Protein AF-A0A1V1V9H7-F1 (afdb_monomer_lite)

Structure (mmCIF, N/CA/C/O backbone):
data_AF-A0A1V1V9H7-F1
#
_entry.id   AF-A0A1V1V9H7-F1
#
loop_
_atom_site.group_PDB
_atom_site.id
_atom_site.type_symbol
_atom_site.label_atom_id
_atom_site.label_alt_id
_atom_site.label_comp_id
_atom_site.label_asym_id
_atom_site.label_entity_id
_atom_site.label_seq_id
_atom_site.pdbx_PDB_ins_code
_atom_site.Cartn_x
_atom_site.Cartn_y
_atom_site.Cartn_z
_atom_site.occupancy
_atom_site.B_iso_or_equiv
_atom_site.auth_seq_id
_atom_site.auth_comp_id
_atom_site.auth_asym_id
_atom_site.auth_atom_id
_atom_site.pdbx_PDB_model_num
ATOM 1 N N . MET A 1 1 ? -7.384 -9.153 11.309 1.00 73.06 1 MET A N 1
ATOM 2 C CA . MET A 1 1 ? -8.827 -9.479 11.350 1.00 73.06 1 MET A CA 1
ATOM 3 C C . MET A 1 1 ? -9.110 -10.653 12.285 1.00 73.06 1 MET A C 1
ATOM 5 O O . MET A 1 1 ? -9.661 -10.414 13.343 1.00 73.06 1 MET A O 1
ATOM 9 N N . ARG A 1 2 ? -8.658 -11.889 12.007 1.00 76.44 2 ARG A N 1
ATOM 10 C CA . ARG A 1 2 ? -8.975 -13.053 12.873 1.00 76.44 2 ARG A CA 1
ATOM 11 C C . ARG A 1 2 ? -8.472 -12.951 14.324 1.00 76.44 2 ARG A C 1
ATOM 13 O O . ARG A 1 2 ? -9.109 -13.482 15.221 1.00 76.44 2 ARG A O 1
ATOM 20 N N . ASN A 1 3 ? -7.358 -12.254 14.556 1.00 82.19 3 ASN A N 1
ATOM 21 C CA . ASN A 1 3 ? -6.857 -12.027 15.916 1.00 82.19 3 ASN A CA 1
ATOM 22 C C . ASN A 1 3 ? -7.786 -11.124 16.736 1.00 82.19 3 ASN A C 1
ATOM 24 O O . ASN A 1 3 ? -7.995 -11.421 17.899 1.00 82.19 3 ASN A O 1
ATOM 28 N N . LEU A 1 4 ? -8.382 -10.101 16.114 1.00 84.88 4 LEU A N 1
ATOM 29 C CA . LEU A 1 4 ? -9.311 -9.178 16.768 1.00 84.88 4 LEU A CA 1
ATOM 30 C C . LEU A 1 4 ? -10.596 -9.891 17.218 1.00 84.88 4 LEU A C 1
ATOM 32 O O . LEU A 1 4 ? -11.091 -9.649 18.309 1.00 84.88 4 LEU A O 1
ATOM 36 N N . LEU A 1 5 ? -11.114 -10.808 16.392 1.00 84.94 5 LEU A N 1
ATOM 37 C CA . LEU A 1 5 ? -12.342 -11.558 16.690 1.00 84.94 5 LEU A CA 1
ATOM 38 C C . LEU A 1 5 ? -12.196 -12.518 17.883 1.00 84.94 5 LEU A C 1
ATOM 40 O O . LEU A 1 5 ? -13.169 -12.814 18.569 1.00 84.94 5 LEU A O 1
ATOM 44 N N . ASN A 1 6 ? -10.973 -12.979 18.150 1.00 85.56 6 ASN A N 1
ATOM 45 C CA . ASN A 1 6 ? -10.661 -13.847 19.284 1.00 85.56 6 ASN A CA 1
ATOM 46 C C . ASN A 1 6 ? -9.998 -13.094 20.445 1.00 85.56 6 ASN A C 1
ATOM 48 O O . ASN A 1 6 ? -9.569 -13.729 21.411 1.00 85.56 6 ASN A O 1
ATOM 52 N N . GLU A 1 7 ? -9.871 -11.771 20.351 1.00 86.62 7 GLU A N 1
ATOM 53 C CA . GLU A 1 7 ? -9.196 -10.974 21.365 1.00 86.62 7 GLU A CA 1
ATOM 54 C C . GLU A 1 7 ? -10.120 -10.774 22.574 1.00 86.62 7 GLU A C 1
ATOM 56 O O . GLU A 1 7 ? -11.224 -10.246 22.419 1.00 86.62 7 GLU A O 1
ATOM 61 N N . PRO A 1 8 ? -9.708 -11.190 23.784 1.00 88.44 8 PRO A N 1
ATOM 62 C CA . PRO A 1 8 ? -10.463 -10.873 24.982 1.00 88.44 8 PRO A CA 1
ATOM 63 C C . PRO A 1 8 ? -10.346 -9.378 25.300 1.00 88.44 8 PRO A C 1
ATOM 65 O O . PRO A 1 8 ? -9.258 -8.798 25.261 1.00 88.44 8 PRO A O 1
ATOM 68 N N . ILE A 1 9 ? -11.471 -8.767 25.650 1.00 89.38 9 ILE A N 1
ATOM 69 C CA . ILE A 1 9 ? -11.588 -7.371 26.065 1.00 89.38 9 ILE A CA 1
ATOM 70 C C . ILE A 1 9 ? -11.907 -7.341 27.551 1.00 89.38 9 ILE A C 1
ATOM 72 O O . ILE A 1 9 ? -12.770 -8.078 28.027 1.00 89.38 9 ILE A O 1
ATOM 76 N N . ASP A 1 10 ? -11.191 -6.494 28.281 1.00 90.31 10 ASP A N 1
ATOM 77 C CA . ASP A 1 10 ? -11.463 -6.259 29.690 1.00 90.31 10 ASP A CA 1
ATOM 78 C C . ASP A 1 10 ? -12.680 -5.342 29.840 1.00 90.31 10 ASP A C 1
ATOM 80 O O . ASP A 1 10 ? -12.645 -4.172 29.451 1.00 90.31 10 ASP A O 1
ATOM 84 N N . VAL A 1 11 ? -13.744 -5.888 30.421 1.00 87.50 11 VAL A N 1
ATOM 85 C CA . VAL A 1 11 ? -14.942 -5.163 30.824 1.00 87.50 11 VAL A CA 1
ATOM 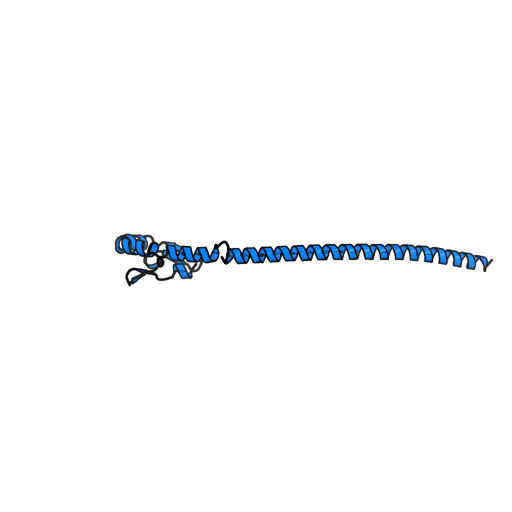86 C C . VAL A 1 11 ? -15.035 -5.230 32.348 1.00 87.50 11 VAL A C 1
ATOM 88 O O . VAL A 1 11 ? -15.423 -6.251 32.921 1.00 87.50 11 VAL A O 1
ATOM 91 N N . ASN A 1 12 ? -14.672 -4.135 33.022 1.00 84.31 12 ASN A N 1
ATOM 92 C CA . ASN A 1 12 ? -14.685 -3.991 34.487 1.00 84.31 12 ASN A CA 1
ATOM 93 C C . ASN A 1 12 ? -13.924 -5.092 35.261 1.00 84.31 12 ASN A C 1
ATOM 95 O O . ASN A 1 12 ? -14.398 -5.575 36.292 1.00 84.31 12 ASN A O 1
ATOM 99 N N . GLY A 1 13 ? -12.748 -5.501 34.785 1.00 82.88 13 GLY A N 1
ATOM 100 C CA . GLY A 1 13 ? -11.902 -6.526 35.404 1.00 82.88 13 GLY A CA 1
ATOM 101 C C . GLY A 1 13 ? -12.248 -7.957 34.987 1.00 82.88 13 GLY A C 1
ATOM 102 O O . GLY A 1 13 ? -11.666 -8.909 35.516 1.00 82.88 13 GLY A O 1
ATOM 103 N N . LYS A 1 14 ? -13.197 -8.134 34.059 1.00 86.75 14 LYS A N 1
ATOM 104 C CA . LYS A 1 14 ? -13.550 -9.427 33.473 1.00 86.75 14 LYS A CA 1
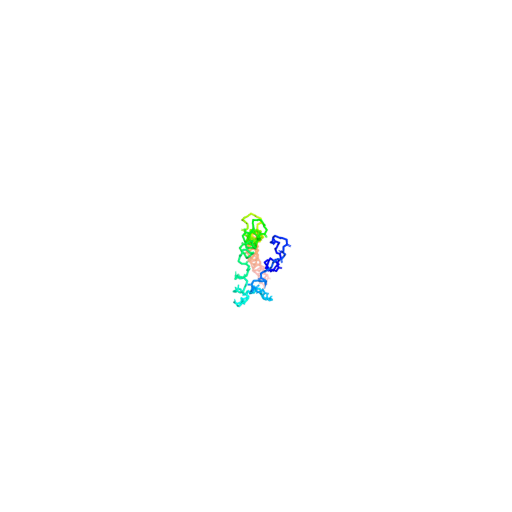ATOM 105 C C . LYS A 1 14 ? -13.149 -9.441 32.005 1.00 86.75 14 LYS A C 1
ATOM 107 O O . LYS A 1 14 ? -13.622 -8.634 31.215 1.00 86.75 14 LYS A O 1
ATOM 112 N N . MET A 1 15 ? -12.341 -10.427 31.634 1.00 90.06 15 MET A N 1
ATOM 113 C CA . MET A 1 15 ? -12.012 -10.696 30.237 1.00 90.06 15 MET A CA 1
ATOM 114 C C . MET A 1 15 ? -13.210 -11.355 29.552 1.00 90.06 15 MET A C 1
ATOM 116 O O . MET A 1 15 ? -13.653 -12.420 29.986 1.00 90.06 15 MET A O 1
ATOM 120 N N . VAL A 1 16 ? -13.721 -10.721 28.500 1.00 90.69 16 VAL A N 1
ATOM 121 C CA . VAL A 1 16 ? -14.878 -11.176 27.718 1.00 90.69 16 VAL A CA 1
ATOM 122 C C . VAL A 1 16 ? -14.512 -11.212 26.237 1.00 90.69 16 VAL A C 1
ATOM 124 O O . VAL A 1 16 ? -13.727 -10.392 25.771 1.00 90.69 16 VAL A O 1
ATOM 127 N N . LYS A 1 17 ? -15.051 -12.168 25.485 1.00 90.75 17 LYS A N 1
ATOM 128 C CA . LYS A 1 17 ? -14.787 -12.360 24.045 1.00 90.75 17 LYS A CA 1
ATOM 129 C C . LYS A 1 17 ? -16.089 -12.582 23.273 1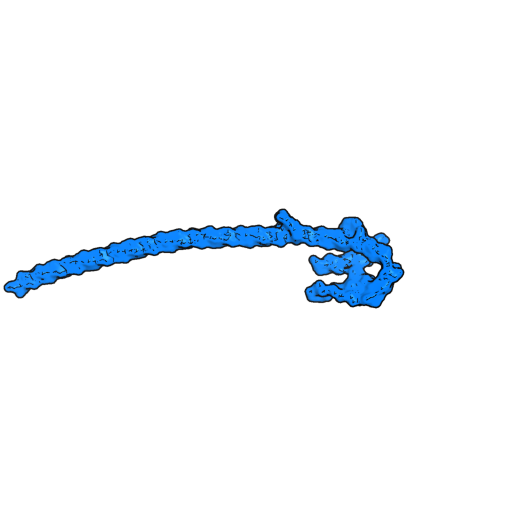.00 90.75 17 LYS A C 1
ATOM 131 O O . LYS A 1 17 ? -17.102 -12.939 23.863 1.00 90.75 17 LYS A O 1
ATOM 136 N N . LEU A 1 18 ? -16.047 -12.466 21.942 1.00 88.25 18 LEU A N 1
ATOM 137 C CA . LEU A 1 18 ? -17.220 -12.681 21.074 1.00 88.25 18 LEU A CA 1
ATOM 138 C C . LEU A 1 18 ? -17.896 -14.049 21.282 1.00 88.25 18 LEU A C 1
ATOM 140 O O . LEU A 1 18 ? -19.122 -14.131 21.313 1.00 88.25 18 LEU A O 1
ATOM 144 N N . SER A 1 19 ? -17.111 -15.104 21.521 1.00 88.81 19 SER A N 1
ATOM 145 C CA . SER A 1 19 ? -17.660 -16.447 21.781 1.00 88.81 19 SER A CA 1
ATOM 146 C C . SER A 1 19 ? -18.421 -16.567 23.104 1.00 88.81 19 SER A C 1
ATOM 148 O O . SER A 1 19 ? -19.229 -17.481 23.239 1.00 88.81 19 SER A O 1
ATOM 150 N N . ASP A 1 20 ? -18.233 -15.646 24.057 1.00 88.12 20 ASP A N 1
ATOM 151 C CA . ASP A 1 20 ? -19.040 -15.609 25.286 1.00 88.12 20 ASP A CA 1
ATOM 152 C C . ASP A 1 20 ? -20.466 -15.084 25.024 1.00 88.12 20 ASP A C 1
ATOM 154 O O . ASP A 1 20 ? -21.338 -15.223 25.879 1.00 88.12 20 ASP A O 1
ATOM 158 N N . PHE A 1 21 ? -20.702 -14.501 23.844 1.00 88.88 21 PHE A N 1
ATOM 159 C CA . PHE A 1 21 ? -21.987 -13.965 23.390 1.00 88.88 21 PHE A CA 1
ATOM 160 C C . PHE A 1 21 ? -22.614 -14.794 22.257 1.00 88.88 21 PHE A C 1
ATOM 162 O O . PHE A 1 21 ? -23.490 -14.301 21.556 1.00 88.88 21 PHE A O 1
ATOM 169 N N . GLY A 1 22 ? -22.141 -16.024 22.028 1.00 88.00 22 GLY A N 1
ATOM 170 C CA . GLY A 1 22 ? -22.668 -16.889 20.966 1.00 88.00 22 GLY A CA 1
ATOM 171 C C . GLY A 1 22 ? -22.161 -16.565 19.556 1.00 88.00 22 GLY A C 1
ATOM 172 O O . GLY A 1 22 ? -22.665 -17.127 18.593 1.00 88.00 22 GLY A O 1
ATOM 173 N N . LEU A 1 23 ? -21.157 -15.692 19.410 1.00 89.44 23 LEU A N 1
ATOM 174 C CA . LEU A 1 23 ? -20.517 -15.401 18.124 1.00 89.44 23 LEU A CA 1
ATOM 175 C C . LEU A 1 23 ? -19.204 -16.182 18.003 1.00 89.44 23 LEU A C 1
ATOM 177 O O . LEU A 1 23 ? -18.186 -15.820 18.601 1.00 89.44 23 LEU A O 1
ATOM 181 N N . GLU A 1 24 ? -19.208 -17.256 17.217 1.00 88.31 24 GLU A N 1
ATOM 182 C CA . GLU A 1 24 ? -18.038 -18.108 17.006 1.00 88.31 24 GLU A CA 1
ATOM 183 C C . GLU A 1 24 ? -17.370 -17.819 15.660 1.00 88.31 24 GLU A C 1
ATOM 185 O O . GLU A 1 24 ? -18.004 -17.779 14.611 1.00 88.31 24 GLU A O 1
ATOM 190 N N . THR A 1 25 ? -16.050 -17.619 15.671 1.00 88.38 25 THR A N 1
ATOM 191 C CA . THR A 1 25 ? -15.277 -17.453 14.434 1.00 88.38 25 THR A CA 1
ATOM 192 C C . THR A 1 25 ? -14.795 -18.810 13.941 1.00 88.38 25 THR A C 1
ATOM 194 O O . THR A 1 25 ? -13.996 -19.477 14.606 1.00 88.38 25 THR A O 1
ATOM 197 N N . GLN A 1 26 ? -15.228 -19.200 12.748 1.00 87.75 26 GLN A N 1
ATOM 198 C CA . GLN A 1 26 ? -14.831 -20.454 12.127 1.00 87.75 26 GLN A CA 1
ATOM 199 C C . GLN A 1 26 ? -13.413 -20.386 11.538 1.00 87.75 26 GLN A C 1
ATOM 201 O O . GLN A 1 26 ? -12.789 -19.329 11.380 1.00 87.75 26 GLN A O 1
ATOM 206 N N . ARG A 1 27 ? -12.864 -21.556 11.182 1.00 85.50 27 ARG A N 1
ATOM 207 C CA . ARG A 1 27 ? -11.496 -21.673 10.643 1.00 85.50 27 ARG A CA 1
ATOM 208 C C . ARG A 1 27 ? -11.320 -20.947 9.307 1.00 85.50 27 ARG A C 1
ATOM 210 O O . ARG A 1 27 ? -10.208 -20.499 9.017 1.00 85.50 27 ARG A O 1
ATOM 217 N N . ASP A 1 28 ? -12.387 -20.857 8.521 1.00 87.06 28 ASP A N 1
ATOM 218 C CA . ASP A 1 28 ? -12.438 -20.159 7.236 1.00 87.06 28 ASP A CA 1
ATOM 219 C C . ASP A 1 28 ? -12.632 -18.637 7.378 1.00 87.06 28 ASP A C 1
ATOM 221 O O . ASP A 1 28 ? -12.482 -17.909 6.400 1.00 87.06 28 ASP A O 1
ATOM 225 N N . GLY A 1 29 ? -12.873 -18.149 8.600 1.00 80.88 29 GLY A N 1
ATOM 226 C CA . GLY A 1 29 ? -13.093 -16.738 8.902 1.00 80.88 29 GLY A CA 1
ATOM 227 C C . GLY A 1 29 ? -14.554 -16.295 8.838 1.00 80.88 29 GLY A C 1
ATOM 228 O O . GLY A 1 29 ? -14.805 -15.109 9.047 1.00 80.88 29 GLY A O 1
ATOM 229 N N . SER A 1 30 ? -15.500 -17.201 8.577 1.00 87.88 30 SER A N 1
ATOM 230 C CA . SER A 1 30 ? -16.922 -16.916 8.770 1.00 87.88 30 SER A CA 1
ATOM 231 C C . SER A 1 30 ? -17.261 -16.793 10.261 1.00 87.88 30 SER A C 1
ATOM 233 O O . SER A 1 30 ? -16.515 -17.263 11.128 1.00 87.88 30 SER A O 1
ATOM 235 N N . ILE A 1 31 ? -18.365 -16.107 10.557 1.00 88.25 31 ILE A N 1
ATOM 236 C CA . ILE A 1 31 ? -18.907 -15.983 11.911 1.00 88.25 31 ILE A CA 1
ATOM 237 C C . ILE A 1 31 ? -20.189 -16.806 11.955 1.00 88.25 31 ILE A C 1
ATOM 239 O O . ILE A 1 31 ? -21.100 -16.573 11.161 1.00 88.25 31 ILE A O 1
ATOM 243 N N . GLU A 1 32 ? -20.233 -17.762 12.870 1.00 91.81 32 GLU A N 1
ATOM 244 C CA . GLU A 1 32 ? -21.416 -18.543 13.199 1.00 91.81 32 GLU A CA 1
ATOM 245 C C . GLU A 1 32 ? -22.094 -17.932 14.423 1.00 91.81 32 GLU A C 1
ATOM 247 O O . GLU A 1 32 ? -21.422 -17.525 15.376 1.00 91.81 32 GLU A O 1
ATOM 252 N N . LEU A 1 33 ? -23.420 -17.836 14.364 1.00 92.88 33 LEU A N 1
ATOM 253 C CA . LEU A 1 33 ? -24.244 -17.295 15.432 1.00 92.88 33 LEU A CA 1
ATOM 254 C C . LEU A 1 33 ? -25.015 -18.432 16.106 1.00 92.88 33 LEU A C 1
ATOM 256 O O . LEU A 1 33 ? -25.735 -19.176 15.444 1.00 92.88 33 LEU A O 1
ATOM 260 N N . ASP A 1 34 ? -24.853 -18.534 17.419 1.00 93.38 34 ASP A N 1
ATOM 261 C CA . ASP A 1 34 ? -25.634 -19.386 18.309 1.00 93.38 34 ASP A CA 1
ATOM 262 C C . ASP A 1 34 ? -26.715 -18.521 18.975 1.00 93.38 34 ASP A C 1
ATOM 264 O O . ASP A 1 34 ? -26.435 -17.793 19.933 1.00 93.38 34 ASP A O 1
ATOM 268 N N . ASP A 1 35 ? -27.928 -18.556 18.413 1.00 91.75 35 ASP A N 1
ATOM 269 C CA . ASP A 1 35 ? -29.058 -17.717 18.836 1.00 91.75 35 ASP A CA 1
ATOM 270 C C . ASP A 1 35 ? -29.426 -17.948 20.314 1.00 91.75 35 ASP A C 1
ATOM 272 O O . ASP A 1 35 ? -29.631 -16.985 21.050 1.00 91.75 35 ASP A O 1
ATOM 276 N N . ASP A 1 36 ? -29.413 -19.203 20.785 1.00 91.50 36 ASP A N 1
ATOM 277 C CA . ASP A 1 36 ? -29.754 -19.552 22.172 1.00 91.50 36 ASP A CA 1
ATOM 278 C C . ASP A 1 36 ? -28.750 -18.936 23.164 1.00 91.50 36 ASP A C 1
ATOM 280 O O . ASP A 1 36 ? -29.129 -18.373 24.198 1.00 91.50 36 ASP A O 1
ATOM 284 N N . LYS A 1 37 ? -27.448 -19.012 22.849 1.00 89.06 37 LYS A N 1
ATOM 285 C CA . LYS A 1 37 ? -26.406 -18.376 23.671 1.00 89.06 37 LYS A CA 1
ATOM 286 C C . LYS A 1 37 ? -26.454 -16.858 23.588 1.00 89.06 37 LYS A C 1
ATOM 288 O O . LYS A 1 37 ? -26.169 -16.200 24.591 1.00 89.06 37 LYS A O 1
ATOM 293 N N . LEU A 1 38 ? -26.758 -16.301 22.417 1.00 89.50 38 LEU A N 1
ATOM 294 C CA . LEU A 1 38 ? -26.883 -14.858 22.253 1.00 89.50 38 LEU A CA 1
ATOM 295 C C . LEU A 1 38 ? -28.042 -14.326 23.104 1.00 89.50 38 LEU A C 1
ATOM 297 O O . LEU A 1 38 ? -27.843 -13.361 23.842 1.00 89.50 38 LEU A O 1
ATOM 301 N N . ASP A 1 39 ? -29.203 -14.980 23.070 1.00 90.31 39 ASP A N 1
ATOM 302 C CA . ASP A 1 39 ? -30.370 -14.609 23.873 1.00 90.31 39 ASP A CA 1
ATOM 303 C C . ASP A 1 39 ? -30.063 -14.693 25.374 1.00 90.31 39 ASP A C 1
ATOM 305 O O . ASP A 1 39 ? -30.275 -13.724 26.110 1.00 90.31 39 ASP A O 1
ATOM 309 N N . GLU A 1 40 ? -29.451 -15.790 25.836 1.00 89.62 40 GLU A N 1
ATOM 310 C CA . GLU A 1 40 ? -29.027 -15.928 27.235 1.00 89.62 40 GLU A CA 1
ATOM 311 C C . GLU A 1 40 ? -28.037 -14.822 27.644 1.00 89.62 40 GLU A C 1
ATOM 313 O O . GLU A 1 40 ? -28.102 -14.277 28.756 1.00 89.62 40 GLU A O 1
ATOM 318 N N . ALA A 1 41 ? -27.107 -14.470 26.755 1.00 87.25 41 ALA A N 1
ATOM 319 C CA . ALA A 1 41 ? -26.111 -13.449 27.024 1.00 87.25 41 ALA A CA 1
ATOM 320 C C . ALA A 1 41 ? -26.703 -12.030 27.022 1.00 87.25 41 ALA A C 1
ATOM 322 O O . ALA A 1 41 ? -26.305 -11.214 27.858 1.00 87.25 41 ALA A O 1
ATOM 323 N N . ILE A 1 42 ? -27.674 -11.741 26.153 1.00 87.62 42 ILE A N 1
ATOM 324 C CA . ILE A 1 42 ? -28.432 -10.485 26.147 1.00 87.62 42 ILE A 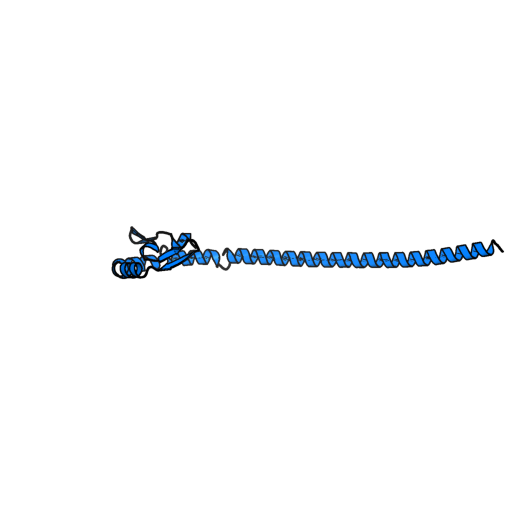CA 1
ATOM 325 C C . ILE A 1 42 ? -29.236 -10.364 27.444 1.00 87.62 42 ILE A C 1
ATOM 327 O O . ILE A 1 42 ? -29.116 -9.352 28.134 1.00 87.62 42 ILE A O 1
ATOM 331 N N . GLU A 1 43 ? -29.988 -11.394 27.833 1.00 89.00 43 GLU A N 1
ATOM 332 C CA . GLU A 1 43 ? -30.821 -11.359 29.041 1.00 89.00 43 GLU A CA 1
ATOM 333 C C . GLU A 1 43 ? -29.997 -11.182 30.322 1.00 89.00 43 GLU A C 1
ATOM 335 O O . GLU A 1 43 ? -30.363 -10.405 31.207 1.00 89.00 43 GLU A O 1
ATOM 340 N N . LYS A 1 44 ? -28.868 -11.891 30.435 1.00 86.00 44 LYS A N 1
ATOM 341 C CA . LYS A 1 44 ? -28.060 -11.906 31.665 1.00 86.00 44 LYS A CA 1
ATOM 342 C C . LYS A 1 44 ? -26.999 -10.813 31.715 1.00 86.00 44 LYS A C 1
ATOM 344 O O . LYS A 1 44 ? -26.598 -10.413 32.807 1.00 86.00 44 LYS A O 1
ATOM 349 N N . ASN A 1 45 ? -26.506 -10.355 30.564 1.00 82.94 45 ASN A N 1
ATOM 350 C CA . ASN A 1 45 ? -25.290 -9.548 30.472 1.00 82.94 45 ASN A CA 1
ATOM 351 C C . ASN A 1 45 ? -25.402 -8.363 29.492 1.00 82.94 45 ASN A C 1
ATOM 353 O O . ASN A 1 45 ? -24.371 -7.877 29.030 1.00 82.94 45 ASN A O 1
ATOM 357 N N . PHE A 1 46 ? -26.604 -7.837 29.219 1.00 84.94 46 PHE A N 1
ATOM 358 C CA . PHE A 1 46 ? -26.815 -6.699 28.302 1.00 84.94 46 PHE A CA 1
ATOM 359 C C . PHE A 1 46 ? -25.849 -5.520 28.520 1.00 84.94 46 PHE A C 1
ATOM 361 O O . PHE A 1 46 ? -25.262 -4.998 27.575 1.00 84.94 46 PHE A O 1
ATOM 368 N N . ASN A 1 47 ? -25.630 -5.123 29.779 1.00 87.19 47 ASN A N 1
ATOM 369 C CA . ASN A 1 47 ? -24.710 -4.029 30.109 1.00 87.19 47 ASN A CA 1
ATOM 370 C C . ASN A 1 47 ? -23.251 -4.360 29.750 1.00 87.19 47 ASN A C 1
ATOM 372 O O . ASN A 1 47 ? -22.525 -3.491 29.275 1.00 87.19 47 ASN A O 1
ATOM 376 N N . VAL A 1 48 ? -22.828 -5.612 29.955 1.00 87.88 48 VAL A N 1
ATOM 377 C CA . VAL A 1 48 ? -21.475 -6.084 29.614 1.00 87.88 48 VAL A CA 1
ATOM 378 C C . VAL A 1 48 ? -21.312 -6.163 28.100 1.00 87.88 48 VAL A C 1
ATOM 380 O O . VAL A 1 48 ? -20.265 -5.779 27.599 1.00 87.88 48 VAL A O 1
ATOM 383 N N . LEU A 1 49 ? -22.344 -6.597 27.370 1.00 86.94 49 LEU A N 1
ATOM 384 C CA . LEU A 1 49 ? -22.366 -6.601 25.905 1.00 86.94 49 LEU A CA 1
ATOM 385 C C . LEU A 1 49 ? -22.203 -5.175 25.354 1.00 86.94 49 LEU A C 1
ATOM 387 O O . LEU A 1 49 ? -21.339 -4.918 24.519 1.00 86.94 49 LEU A O 1
ATOM 391 N N . GLY A 1 50 ? -22.992 -4.227 25.868 1.00 87.56 50 GLY A N 1
ATOM 392 C CA . GLY A 1 50 ? -22.914 -2.823 25.466 1.00 87.56 50 GLY A CA 1
ATOM 393 C C . GLY A 1 50 ? -21.535 -2.211 25.716 1.00 87.56 50 GLY A C 1
ATOM 394 O O . GLY A 1 50 ? -21.013 -1.522 24.840 1.00 87.56 50 GLY A O 1
ATOM 395 N N . GLN A 1 51 ? -20.927 -2.504 26.870 1.00 90.19 51 GLN A N 1
ATOM 396 C CA . GLN A 1 51 ? -19.565 -2.073 27.194 1.00 90.19 51 GLN A CA 1
ATOM 397 C C . GLN A 1 51 ? -18.522 -2.784 26.327 1.00 90.19 51 GLN A C 1
ATOM 399 O O . GLN A 1 51 ? -17.661 -2.127 25.767 1.00 90.19 51 GLN A O 1
ATOM 404 N N . PHE A 1 52 ? -18.628 -4.093 26.110 1.00 90.81 52 PHE A N 1
ATOM 405 C CA . PHE A 1 52 ? -17.703 -4.828 25.246 1.00 90.81 52 PHE A CA 1
ATOM 406 C C . PHE A 1 52 ? -17.582 -4.194 23.851 1.00 90.81 52 PHE A C 1
ATOM 408 O O . PHE A 1 52 ? -16.472 -4.029 23.344 1.00 90.81 52 PHE A O 1
ATOM 415 N N . PHE A 1 53 ? -18.706 -3.801 23.241 1.00 90.12 53 PHE A N 1
ATOM 416 C CA . PHE A 1 53 ? -18.698 -3.179 21.916 1.00 90.12 53 PHE A CA 1
ATOM 417 C C . PHE A 1 53 ? -18.313 -1.696 21.934 1.00 90.12 53 PHE A C 1
ATOM 419 O O . PHE A 1 53 ? -17.535 -1.289 21.076 1.00 90.12 53 PHE A O 1
ATOM 426 N N . ASN A 1 54 ? -18.834 -0.913 22.886 1.00 90.31 54 ASN A N 1
ATOM 427 C CA . ASN A 1 54 ? -18.750 0.556 22.872 1.00 90.31 54 ASN A CA 1
ATOM 428 C C . ASN A 1 54 ? -17.805 1.156 23.927 1.00 90.31 54 ASN A C 1
ATOM 430 O O . ASN A 1 54 ? -17.827 2.367 24.134 1.00 90.31 54 ASN A O 1
ATOM 434 N N . GLN A 1 55 ? -17.035 0.349 24.659 1.00 90.25 55 GLN A N 1
ATOM 435 C CA . GLN A 1 55 ? -16.063 0.876 25.617 1.00 90.25 55 GLN A CA 1
ATOM 436 C C . GLN A 1 55 ? -15.019 1.697 24.867 1.00 90.25 55 GLN A C 1
ATOM 438 O O . GLN A 1 55 ? -14.365 1.191 23.960 1.00 90.25 55 GLN A O 1
ATOM 443 N N . GLU A 1 56 ? -14.865 2.951 25.275 1.00 86.81 56 GLU A N 1
ATOM 444 C CA . GLU A 1 56 ? -13.935 3.887 24.653 1.00 86.81 56 GLU A CA 1
ATOM 445 C C . GLU A 1 56 ? -12.509 3.317 24.662 1.00 86.81 56 GLU A C 1
ATOM 447 O O . GLU A 1 56 ? -12.063 2.720 25.648 1.00 86.81 56 GLU A O 1
ATOM 452 N N . ASP A 1 57 ? -11.820 3.457 23.532 1.00 84.31 57 ASP A N 1
ATOM 453 C CA . ASP A 1 57 ? -10.453 3.030 23.223 1.00 84.31 57 ASP A CA 1
ATOM 454 C C . ASP A 1 57 ? -10.168 1.528 23.199 1.00 84.31 57 ASP A C 1
ATOM 456 O O . ASP A 1 57 ? -9.300 1.082 22.435 1.00 84.31 57 ASP A O 1
ATOM 460 N N . THR A 1 58 ? -10.847 0.754 24.039 1.00 87.50 58 THR A N 1
ATOM 461 C CA . THR A 1 58 ? -10.553 -0.665 24.271 1.00 87.50 58 THR A CA 1
ATOM 462 C C . THR A 1 58 ? -11.674 -1.603 23.844 1.00 87.50 58 THR A C 1
ATOM 464 O O . THR A 1 58 ? -11.458 -2.815 23.823 1.00 87.50 58 THR A O 1
ATOM 467 N N . GLY A 1 59 ? -12.848 -1.062 23.522 1.00 89.25 59 GLY A N 1
ATOM 468 C CA . GLY A 1 59 ? -13.994 -1.806 23.026 1.00 89.25 59 GLY A CA 1
ATOM 469 C C . GLY A 1 59 ? -13.729 -2.432 21.663 1.00 89.25 59 GLY A C 1
ATOM 470 O O . GLY A 1 59 ? -12.793 -2.081 20.940 1.00 89.25 59 GLY A O 1
ATOM 471 N N . PHE A 1 60 ? -14.562 -3.406 21.314 1.00 90.69 60 PHE A N 1
ATOM 472 C CA . PHE A 1 60 ? -14.388 -4.186 20.097 1.00 90.69 60 PHE A CA 1
ATOM 473 C C . PHE A 1 60 ? -14.491 -3.317 18.841 1.00 90.69 60 PHE A C 1
ATOM 475 O O . PHE A 1 60 ? -13.690 -3.495 17.924 1.00 90.69 60 PHE A O 1
ATOM 482 N N . LEU A 1 61 ? -15.441 -2.374 18.805 1.00 90.38 61 LEU A N 1
ATOM 483 C CA . LEU A 1 61 ? -15.653 -1.509 17.643 1.00 90.38 61 LEU A CA 1
ATOM 484 C C . LEU A 1 61 ? -14.475 -0.560 17.430 1.00 90.38 61 LEU A C 1
ATOM 486 O O . LEU A 1 61 ? -13.963 -0.501 16.320 1.00 90.38 61 LEU A O 1
ATOM 490 N N . ASP A 1 62 ? -13.972 0.081 18.484 1.00 91.69 62 ASP A N 1
ATOM 491 C CA . ASP A 1 62 ? -12.813 0.978 18.389 1.00 91.69 62 ASP A CA 1
ATOM 492 C C . ASP A 1 62 ? -11.554 0.235 17.928 1.00 91.69 62 ASP A C 1
ATOM 494 O O . ASP A 1 62 ? -10.785 0.727 17.103 1.00 91.69 62 ASP A O 1
ATOM 498 N N . LYS A 1 63 ? -11.335 -0.987 18.427 1.00 89.88 63 LYS A N 1
ATOM 499 C CA . LYS A 1 63 ? -10.230 -1.832 17.956 1.00 89.88 63 LYS A CA 1
ATOM 500 C C . LYS A 1 63 ? -10.428 -2.285 16.506 1.00 89.88 63 LYS A C 1
ATOM 502 O O . LYS A 1 63 ? -9.445 -2.387 15.770 1.00 89.88 63 LYS A O 1
ATOM 507 N N . ALA A 1 64 ? -11.665 -2.566 16.094 1.00 89.38 64 ALA A N 1
ATOM 508 C CA . ALA A 1 64 ? -11.996 -2.897 14.711 1.00 89.38 64 ALA A CA 1
ATOM 509 C C . ALA A 1 64 ? -11.743 -1.719 13.774 1.00 89.38 64 ALA A C 1
ATOM 511 O O . ALA A 1 64 ? -11.129 -1.915 12.729 1.00 89.38 64 ALA A O 1
ATOM 512 N N . ASP A 1 65 ? -12.150 -0.521 14.176 1.00 90.00 65 ASP A N 1
ATOM 513 C CA . ASP A 1 65 ? -11.970 0.717 13.427 1.00 90.00 65 ASP A CA 1
ATOM 514 C C . ASP A 1 65 ? -10.482 1.043 13.261 1.00 90.00 65 ASP A C 1
ATOM 516 O O . ASP A 1 65 ? -9.985 1.100 12.139 1.00 90.00 65 ASP A O 1
ATOM 520 N N . LYS A 1 66 ? -9.716 1.050 14.364 1.00 89.62 66 LYS A N 1
ATOM 521 C CA . LYS A 1 66 ? -8.250 1.216 14.338 1.00 89.62 66 LYS A CA 1
ATOM 522 C C . LYS A 1 66 ? -7.575 0.191 13.426 1.00 89.62 66 LYS A C 1
ATOM 524 O O . LYS A 1 66 ? -6.646 0.518 12.691 1.00 89.62 66 LYS A O 1
ATOM 529 N N . LEU A 1 67 ? -8.016 -1.068 13.466 1.00 89.00 67 LEU A N 1
ATOM 530 C CA . LEU A 1 67 ? -7.475 -2.095 12.585 1.00 89.00 67 LEU A CA 1
ATOM 531 C C . LEU A 1 67 ? -7.809 -1.796 11.121 1.00 89.00 67 LEU A C 1
ATOM 533 O O . LEU A 1 67 ? -6.912 -1.884 10.287 1.00 89.00 67 LEU A O 1
ATOM 537 N N . LEU A 1 68 ? -9.060 -1.467 10.801 1.00 88.69 68 LEU A N 1
ATOM 538 C CA . LEU A 1 68 ? -9.474 -1.121 9.442 1.00 88.69 68 LEU A CA 1
ATOM 539 C C . LEU A 1 68 ? -8.673 0.070 8.916 1.00 88.69 68 LEU A C 1
ATOM 541 O O . LEU A 1 68 ? -8.112 -0.045 7.828 1.00 88.69 68 LEU A O 1
ATOM 545 N N . ASP A 1 69 ? -8.490 1.113 9.722 1.00 89.69 69 ASP A N 1
ATOM 546 C CA . ASP A 1 69 ? -7.667 2.274 9.387 1.00 89.69 69 ASP A CA 1
ATOM 547 C C . ASP A 1 69 ? -6.238 1.878 9.006 1.00 89.69 69 ASP A C 1
ATOM 549 O O . ASP A 1 69 ? -5.749 2.295 7.963 1.00 89.69 69 ASP A O 1
ATOM 553 N N . THR A 1 70 ? -5.579 0.963 9.728 1.00 88.94 70 THR A N 1
ATOM 554 C CA . THR A 1 70 ? -4.225 0.509 9.327 1.00 88.94 70 THR A CA 1
ATOM 555 C C . THR A 1 70 ? -4.169 -0.173 7.949 1.00 88.94 70 THR A C 1
ATOM 557 O O . THR A 1 70 ? -3.104 -0.269 7.327 1.00 88.94 70 THR A O 1
ATOM 560 N N . PHE A 1 71 ? -5.299 -0.669 7.438 1.00 88.50 71 PHE A N 1
ATOM 561 C CA . PHE A 1 71 ? -5.393 -1.207 6.081 1.00 88.50 71 PHE A CA 1
ATOM 562 C C . PHE A 1 71 ? -5.824 -0.151 5.067 1.00 88.50 71 PHE A C 1
ATOM 564 O O . PHE A 1 71 ? -5.275 -0.136 3.963 1.00 88.50 71 PHE A O 1
ATOM 571 N N . THR A 1 72 ? -6.797 0.690 5.421 1.00 89.69 72 THR A N 1
ATOM 572 C CA . THR A 1 72 ? -7.500 1.594 4.502 1.00 89.69 72 THR A CA 1
ATOM 573 C C . THR A 1 72 ? -7.047 3.044 4.572 1.00 89.69 72 THR A C 1
ATOM 575 O O . THR A 1 72 ? -7.553 3.856 3.794 1.00 89.69 72 THR A O 1
ATOM 578 N N . ASP A 1 73 ? -6.113 3.384 5.461 1.00 91.75 73 ASP A N 1
ATOM 579 C CA . ASP A 1 73 ? -5.557 4.728 5.526 1.00 91.75 73 ASP A CA 1
ATOM 580 C C . ASP A 1 73 ? -5.001 5.134 4.152 1.00 91.75 73 ASP A C 1
ATOM 582 O O . ASP A 1 73 ? -4.344 4.367 3.436 1.00 91.75 73 ASP A O 1
ATOM 586 N N . LYS A 1 74 ? -5.334 6.360 3.751 1.00 83.25 74 LYS A N 1
ATOM 587 C CA . LYS A 1 74 ? -5.072 6.893 2.408 1.00 83.25 74 LYS A CA 1
ATOM 588 C C . LYS A 1 74 ? -3.619 7.307 2.189 1.00 83.25 74 LYS A C 1
ATOM 590 O O . LYS A 1 74 ? -3.262 7.673 1.071 1.00 83.25 74 LYS A O 1
ATOM 595 N N . VAL A 1 75 ? -2.806 7.325 3.234 1.00 81.69 75 VAL A N 1
ATOM 596 C CA . VAL A 1 75 ? -1.420 7.781 3.228 1.00 81.69 75 VAL A CA 1
ATOM 597 C C . VAL A 1 75 ? -0.489 6.609 3.511 1.00 81.69 75 VAL A C 1
ATOM 599 O O . VAL A 1 75 ? 0.393 6.333 2.697 1.00 81.69 75 VAL A O 1
ATOM 602 N N . ASP A 1 76 ? -0.692 5.903 4.620 1.00 85.38 76 ASP A N 1
ATOM 603 C CA . ASP A 1 76 ? 0.203 4.843 5.100 1.00 85.38 76 ASP A CA 1
ATOM 604 C C . ASP A 1 76 ? -0.478 3.477 5.267 1.00 85.38 76 ASP A C 1
ATOM 606 O O . ASP A 1 76 ? 0.188 2.481 5.569 1.00 85.38 76 ASP A O 1
ATOM 610 N N . GLY A 1 77 ? -1.774 3.396 4.958 1.00 89.94 77 GLY A N 1
ATOM 611 C CA . GLY A 1 77 ? -2.525 2.150 4.966 1.00 89.94 77 GLY A CA 1
ATOM 612 C C . GLY A 1 77 ? -1.887 1.107 4.052 1.00 89.94 77 GLY A C 1
ATOM 613 O O . GLY A 1 77 ? -1.480 1.385 2.920 1.00 89.94 77 GLY A O 1
ATOM 614 N N . SER A 1 78 ? -1.798 -0.132 4.533 1.00 91.06 78 SER A N 1
ATOM 615 C CA . SER A 1 78 ? -1.090 -1.198 3.809 1.00 91.06 78 SER A CA 1
ATOM 616 C C . SER A 1 78 ? -1.658 -1.479 2.409 1.00 91.06 78 SER A C 1
ATOM 618 O O . SER A 1 78 ? -0.898 -1.838 1.502 1.00 91.06 78 SER A O 1
ATOM 620 N N . LEU A 1 79 ? -2.966 -1.278 2.197 1.00 92.44 79 LEU A N 1
ATOM 621 C CA . LEU A 1 79 ? -3.581 -1.394 0.874 1.00 92.44 79 LEU A CA 1
ATOM 622 C C . LEU A 1 79 ? -3.125 -0.263 -0.051 1.00 92.44 79 LEU A C 1
ATOM 624 O O . LEU A 1 79 ? -2.742 -0.527 -1.189 1.00 92.44 79 LEU A O 1
ATOM 628 N N . THR A 1 80 ? -3.099 0.967 0.456 1.00 92.12 80 THR A N 1
ATOM 629 C CA . THR A 1 80 ? -2.640 2.146 -0.281 1.00 92.12 80 THR A CA 1
ATOM 630 C C . THR A 1 80 ? -1.164 2.039 -0.651 1.00 92.12 80 THR A C 1
ATOM 632 O O . THR A 1 80 ? -0.785 2.294 -1.794 1.00 92.12 80 THR A O 1
ATOM 635 N N . VAL A 1 81 ? -0.314 1.594 0.279 1.00 93.81 81 VAL A N 1
ATOM 636 C CA . VAL A 1 81 ? 1.108 1.334 0.004 1.00 93.81 81 VAL A CA 1
ATOM 637 C C . VAL A 1 81 ? 1.252 0.314 -1.121 1.00 93.81 81 VAL A C 1
ATOM 639 O O . VAL A 1 81 ? 2.001 0.544 -2.071 1.00 93.81 81 VAL A O 1
ATOM 642 N N . LYS A 1 82 ? 0.494 -0.787 -1.058 1.00 94.25 82 LYS A N 1
ATOM 643 C CA . LYS A 1 82 ? 0.503 -1.813 -2.102 1.00 94.25 82 LYS A CA 1
ATOM 644 C C . LYS A 1 82 ? 0.035 -1.261 -3.450 1.00 94.25 82 LYS A C 1
ATOM 646 O O . LYS A 1 82 ? 0.674 -1.543 -4.461 1.00 94.25 82 LYS A O 1
ATOM 651 N N . GLU A 1 83 ? -1.032 -0.465 -3.475 1.00 94.88 83 GLU A N 1
ATOM 652 C CA . GLU A 1 83 ? -1.522 0.199 -4.687 1.00 94.88 83 GLU A CA 1
ATOM 653 C C . GLU A 1 83 ? -0.447 1.113 -5.294 1.00 94.88 83 GLU A C 1
ATOM 655 O O . GLU A 1 83 ? -0.154 1.020 -6.485 1.00 94.88 83 GLU A O 1
ATOM 660 N N . ASN A 1 84 ? 0.201 1.942 -4.474 1.00 94.69 84 ASN A N 1
ATOM 661 C CA . ASN A 1 84 ? 1.258 2.849 -4.915 1.00 94.69 84 ASN A CA 1
ATOM 662 C C . ASN A 1 84 ? 2.484 2.101 -5.455 1.00 94.69 84 ASN A C 1
ATOM 664 O O . ASN A 1 84 ? 3.065 2.515 -6.458 1.00 94.69 84 ASN A O 1
ATOM 668 N N . THR A 1 85 ? 2.882 0.989 -4.831 1.00 96.19 85 THR A N 1
ATOM 669 C CA . THR A 1 85 ? 3.957 0.135 -5.355 1.00 96.19 85 THR A CA 1
ATOM 670 C C . THR A 1 85 ? 3.588 -0.457 -6.712 1.00 96.19 85 THR A C 1
ATOM 672 O O . THR A 1 85 ? 4.415 -0.428 -7.620 1.00 96.19 85 THR A O 1
ATOM 675 N N . LEU A 1 86 ? 2.359 -0.955 -6.872 1.00 97.19 86 LEU A N 1
ATOM 676 C CA . LEU A 1 86 ? 1.891 -1.505 -8.145 1.00 97.19 86 LEU A CA 1
ATOM 677 C C . LEU A 1 86 ? 1.847 -0.436 -9.244 1.00 97.19 86 LEU A C 1
ATOM 679 O O . LEU A 1 86 ? 2.287 -0.707 -10.357 1.00 97.19 86 LEU A O 1
ATOM 683 N N . LYS A 1 87 ? 1.403 0.789 -8.931 1.00 97.00 87 LYS A N 1
ATOM 684 C CA . LYS A 1 87 ? 1.443 1.921 -9.875 1.00 97.00 87 LYS A CA 1
ATOM 685 C C . LYS A 1 87 ? 2.868 2.252 -10.310 1.00 97.00 87 LYS A C 1
ATOM 687 O O . LYS A 1 87 ? 3.121 2.343 -11.502 1.00 97.00 87 LYS A O 1
ATOM 692 N N . LYS A 1 88 ? 3.819 2.332 -9.374 1.00 97.56 88 LYS A N 1
ATOM 693 C CA . LYS A 1 88 ? 5.237 2.564 -9.706 1.00 97.56 88 LYS A CA 1
ATOM 694 C C . LYS A 1 88 ? 5.835 1.450 -10.564 1.00 97.56 88 LYS A C 1
ATOM 696 O O . LYS A 1 88 ? 6.624 1.724 -11.459 1.00 97.56 88 LYS A O 1
ATOM 701 N N . GLN A 1 89 ? 5.475 0.194 -10.295 1.00 97.50 89 GLN A N 1
ATOM 702 C CA . GLN A 1 89 ? 5.888 -0.932 -11.137 1.00 97.50 89 GLN A CA 1
ATOM 703 C C . GLN A 1 89 ? 5.297 -0.816 -12.544 1.00 97.50 89 GLN A C 1
ATOM 705 O O . GLN A 1 89 ? 6.000 -1.061 -13.517 1.00 97.50 89 GLN A O 1
ATOM 710 N N . GLN A 1 90 ? 4.029 -0.420 -12.657 1.00 97.69 90 GLN A N 1
ATOM 711 C CA . GLN A 1 90 ? 3.382 -0.191 -13.945 1.00 97.69 90 GLN A CA 1
ATOM 712 C C . GLN A 1 90 ? 4.044 0.954 -14.724 1.00 97.69 90 GLN A C 1
ATOM 714 O O . GLN A 1 90 ? 4.265 0.812 -15.921 1.00 97.69 90 GLN A O 1
ATOM 719 N N . GLU A 1 91 ? 4.369 2.064 -14.062 1.00 98.19 91 GLU A N 1
ATOM 720 C CA . GLU A 1 91 ? 5.089 3.191 -14.666 1.00 98.19 91 GLU A CA 1
ATOM 721 C C . GLU A 1 91 ? 6.467 2.755 -15.174 1.00 98.19 91 GLU A C 1
ATOM 723 O O . GLU A 1 91 ? 6.750 2.939 -16.352 1.00 98.19 91 GLU A O 1
ATOM 728 N N . GLY A 1 92 ? 7.263 2.062 -14.352 1.00 98.00 92 GLY A N 1
ATOM 729 C CA . GLY A 1 92 ? 8.570 1.554 -14.783 1.00 98.00 92 GLY A CA 1
ATOM 730 C C . GLY A 1 92 ? 8.488 0.588 -15.971 1.00 98.00 92 GLY A C 1
ATOM 731 O O . GLY A 1 92 ? 9.300 0.665 -16.884 1.00 98.00 92 GLY A O 1
ATOM 732 N N . LEU A 1 93 ? 7.467 -0.275 -16.016 1.00 97.94 93 LEU A N 1
ATOM 733 C CA . LEU A 1 93 ? 7.239 -1.154 -17.169 1.00 97.94 93 LEU A CA 1
ATOM 734 C C . LEU A 1 93 ? 6.874 -0.382 -18.445 1.00 97.94 93 LEU A C 1
ATOM 736 O O . LEU A 1 93 ? 7.211 -0.829 -19.540 1.00 97.94 93 LEU A O 1
ATOM 740 N N . ASN A 1 94 ? 6.167 0.744 -18.330 1.00 97.56 94 ASN A N 1
ATOM 741 C CA . ASN A 1 94 ? 5.860 1.586 -19.485 1.00 97.56 94 ASN A CA 1
ATOM 742 C C . ASN A 1 94 ? 7.119 2.286 -20.010 1.00 97.56 94 ASN A C 1
ATOM 744 O O . ASN A 1 94 ? 7.316 2.316 -21.224 1.00 97.56 94 ASN A O 1
ATOM 748 N N . ASP A 1 95 ? 7.973 2.779 -19.112 1.00 98.25 95 ASP A N 1
ATOM 749 C CA . ASP A 1 95 ? 9.255 3.392 -19.473 1.00 98.25 95 ASP A CA 1
ATOM 750 C C . ASP A 1 95 ? 10.165 2.366 -20.179 1.00 98.25 95 ASP A C 1
ATOM 752 O O . ASP A 1 95 ? 10.674 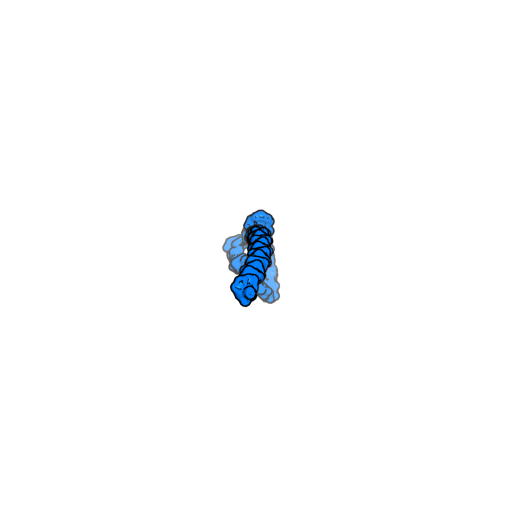2.626 -21.271 1.00 98.25 95 ASP A O 1
ATOM 756 N N . ASP A 1 96 ? 10.271 1.146 -19.635 1.00 98.00 96 ASP A N 1
ATOM 757 C CA . ASP A 1 96 ? 11.024 0.042 -20.250 1.00 98.00 96 ASP A CA 1
ATOM 758 C C . ASP A 1 96 ? 10.507 -0.292 -21.666 1.00 98.00 96 ASP A C 1
ATOM 760 O O . ASP A 1 96 ? 11.283 -0.594 -22.581 1.00 98.00 96 ASP A O 1
ATOM 764 N N . LEU A 1 97 ? 9.184 -0.242 -21.872 1.00 97.81 97 LEU A N 1
ATOM 765 C CA . LEU A 1 97 ? 8.569 -0.450 -23.185 1.00 97.81 97 LEU A CA 1
ATOM 766 C C . LEU A 1 97 ? 8.886 0.687 -24.164 1.00 97.81 97 LEU A C 1
ATOM 768 O O . LEU A 1 97 ? 9.094 0.421 -25.352 1.00 97.81 97 LEU A O 1
ATOM 772 N N . GLU A 1 98 ? 8.908 1.940 -23.714 1.00 98.12 98 GLU A N 1
ATOM 773 C CA . GLU A 1 98 ? 9.267 3.087 -24.553 1.00 98.12 98 GLU A CA 1
ATOM 774 C C . GLU A 1 98 ? 10.728 3.006 -25.018 1.00 98.12 98 GLU A C 1
ATOM 776 O O . GLU A 1 98 ? 11.017 3.147 -26.216 1.00 98.12 98 GLU A O 1
ATOM 781 N N . ASP A 1 99 ? 11.635 2.675 -24.101 1.00 98.19 99 ASP A N 1
ATOM 782 C CA . ASP A 1 99 ? 13.051 2.474 -24.398 1.00 98.19 99 ASP A CA 1
ATOM 783 C C . ASP A 1 99 ? 13.263 1.321 -25.383 1.00 98.19 99 ASP A C 1
ATOM 785 O O . ASP A 1 99 ? 13.995 1.459 -26.373 1.00 98.19 99 ASP A O 1
ATOM 789 N N . LEU A 1 100 ? 12.583 0.191 -25.169 1.00 97.88 100 LEU A N 1
ATOM 790 C CA . LEU A 1 100 ? 12.633 -0.949 -26.083 1.00 97.88 100 LEU A CA 1
ATOM 791 C C . LEU A 1 100 ? 12.130 -0.573 -27.482 1.00 97.88 100 LEU A C 1
ATOM 793 O O . LEU A 1 100 ? 12.768 -0.916 -28.480 1.00 97.88 100 LEU A O 1
ATOM 797 N N . ASN A 1 101 ? 11.016 0.154 -27.578 1.00 97.19 101 ASN A N 1
ATOM 798 C CA . ASN A 1 101 ? 10.472 0.612 -28.857 1.00 97.19 101 ASN A CA 1
ATOM 799 C C . ASN A 1 101 ? 11.451 1.532 -29.599 1.00 97.19 101 ASN A C 1
ATOM 801 O O . ASN A 1 101 ? 11.609 1.424 -30.818 1.00 97.19 101 ASN A O 1
ATOM 805 N N . THR A 1 102 ? 12.139 2.412 -28.874 1.00 98.12 102 THR A N 1
ATOM 806 C CA . THR A 1 102 ? 13.170 3.288 -29.444 1.00 98.12 102 THR A CA 1
ATOM 807 C C . THR A 1 102 ? 14.350 2.479 -29.984 1.00 98.12 102 THR A C 1
ATOM 809 O O . THR A 1 102 ? 14.798 2.705 -31.113 1.00 98.12 102 THR A O 1
ATOM 812 N N . GLN A 1 103 ? 14.818 1.482 -29.229 1.00 97.56 103 GLN A N 1
ATOM 813 C CA . GLN A 1 103 ? 15.894 0.586 -29.662 1.00 97.56 103 GLN A CA 1
ATOM 814 C C . GLN A 1 103 ? 15.501 -0.249 -30.888 1.00 97.56 103 GLN A C 1
ATOM 816 O O . GLN A 1 103 ? 16.293 -0.376 -31.824 1.00 97.56 103 GLN A O 1
ATOM 821 N N . MET A 1 104 ? 14.274 -0.774 -30.913 1.00 97.50 104 MET A N 1
ATOM 822 C CA . MET A 1 104 ? 13.721 -1.532 -32.038 1.00 97.50 104 MET A CA 1
ATOM 823 C C . MET A 1 104 ? 13.689 -0.698 -33.325 1.00 97.50 104 MET A C 1
ATOM 825 O O . MET A 1 104 ? 14.148 -1.174 -34.360 1.00 97.50 104 MET A O 1
ATOM 829 N N . LYS A 1 105 ? 13.246 0.565 -33.259 1.00 97.44 105 LYS A N 1
ATOM 830 C CA . LYS A 1 105 ? 13.263 1.481 -34.416 1.00 97.44 105 LYS A CA 1
ATOM 831 C C . LYS A 1 105 ? 14.677 1.744 -34.928 1.00 97.44 105 LYS A C 1
ATOM 833 O O . LYS A 1 105 ? 14.931 1.654 -36.123 1.00 97.44 105 LYS A O 1
ATOM 838 N N . ALA A 1 106 ? 15.622 2.023 -34.030 1.00 97.31 106 ALA A N 1
ATOM 839 C CA . ALA A 1 106 ? 17.015 2.238 -34.420 1.00 97.31 106 ALA A CA 1
ATOM 840 C C . ALA A 1 106 ? 17.638 0.978 -35.053 1.00 97.31 106 ALA A C 1
ATOM 842 O O . ALA A 1 106 ? 18.436 1.068 -35.993 1.00 97.31 106 ALA A O 1
ATOM 843 N N . TYR A 1 107 ? 17.274 -0.202 -34.545 1.00 97.25 107 TYR A N 1
ATOM 844 C CA . TYR A 1 107 ? 17.677 -1.482 -35.113 1.00 97.25 107 TYR A CA 1
ATOM 845 C C . TYR A 1 107 ? 17.092 -1.696 -36.516 1.00 97.25 107 TYR A C 1
ATOM 847 O O . TYR A 1 107 ? 17.832 -2.087 -37.423 1.00 97.25 107 TYR A O 1
ATOM 855 N N . GLU A 1 108 ? 15.804 -1.414 -36.705 1.00 96.06 108 GLU A N 1
ATOM 856 C CA . GLU A 1 108 ? 15.114 -1.500 -37.995 1.00 96.06 108 GLU A CA 1
ATOM 857 C C . GLU A 1 108 ? 15.753 -0.562 -39.029 1.00 96.06 108 GLU A C 1
ATOM 859 O O . GLU A 1 108 ? 16.189 -1.025 -40.083 1.00 96.06 108 GLU A O 1
ATOM 864 N N . ASP A 1 109 ? 15.944 0.715 -38.688 1.00 96.94 109 ASP A N 1
ATOM 865 C CA . ASP A 1 109 ? 16.574 1.717 -39.559 1.00 96.94 109 ASP A CA 1
ATOM 866 C C . ASP A 1 109 ? 17.985 1.309 -39.995 1.00 96.94 109 ASP A C 1
ATOM 868 O O . ASP A 1 109 ? 18.382 1.474 -41.154 1.00 96.94 109 ASP A O 1
ATOM 872 N N . ARG A 1 110 ? 18.781 0.781 -39.058 1.00 97.00 110 ARG A N 1
ATOM 873 C CA . ARG A 1 110 ? 20.134 0.304 -39.357 1.00 97.00 110 ARG A CA 1
ATOM 874 C C . ARG A 1 110 ? 20.093 -0.893 -40.298 1.00 97.00 110 ARG A C 1
ATOM 876 O O . ARG A 1 110 ? 20.863 -0.927 -41.256 1.00 97.00 110 ARG A O 1
ATOM 883 N N . THR A 1 111 ? 19.217 -1.854 -40.026 1.00 96.06 111 THR A N 1
ATOM 884 C CA . THR A 1 111 ? 19.047 -3.055 -40.852 1.00 96.06 111 THR A CA 1
ATOM 885 C C . THR A 1 111 ? 18.595 -2.681 -42.262 1.00 96.06 111 THR A C 1
ATOM 887 O O . THR A 1 111 ? 19.159 -3.174 -43.236 1.00 96.06 111 THR A O 1
ATOM 890 N N . TYR A 1 112 ? 17.663 -1.734 -42.388 1.00 96.50 112 TYR A N 1
ATOM 891 C CA . TYR A 1 112 ? 17.214 -1.208 -43.673 1.00 96.50 112 TYR A CA 1
ATOM 892 C C . TYR A 1 112 ? 18.360 -0.560 -44.460 1.00 96.50 112 TYR A C 1
ATOM 894 O O . TYR A 1 112 ? 18.583 -0.893 -45.623 1.00 96.50 112 TYR A O 1
ATOM 902 N N . LYS A 1 113 ? 19.159 0.308 -43.822 1.00 96.94 113 LYS A N 1
ATOM 903 C CA . LYS A 1 113 ? 20.339 0.922 -44.461 1.00 96.94 113 LYS A CA 1
ATOM 904 C C . LYS A 1 113 ? 21.361 -0.116 -44.923 1.00 96.94 113 LYS A C 1
ATOM 906 O O . LYS A 1 113 ? 21.920 0.024 -46.006 1.00 96.94 113 LYS A O 1
ATOM 911 N N . GLN A 1 114 ? 21.609 -1.146 -44.113 1.00 94.62 114 GLN A N 1
ATOM 912 C CA . GLN A 1 114 ? 22.506 -2.243 -44.482 1.00 94.62 114 GLN A CA 1
ATOM 913 C C . GLN A 1 114 ? 21.974 -3.014 -45.691 1.00 94.62 114 GLN A C 1
ATOM 915 O O . GLN A 1 114 ? 22.742 -3.296 -46.605 1.00 94.62 114 GLN A O 1
ATOM 920 N N . PHE A 1 115 ? 20.671 -3.298 -45.729 1.00 96.00 115 PHE A N 1
ATOM 921 C CA . PHE A 1 115 ? 20.036 -3.971 -46.857 1.00 96.00 115 PHE A CA 1
ATOM 922 C C . PHE A 1 115 ? 20.168 -3.165 -48.157 1.00 96.00 115 PHE A C 1
ATOM 924 O O . PHE A 1 115 ? 20.598 -3.713 -49.168 1.00 96.00 115 PHE A O 1
ATOM 931 N N . VAL A 1 116 ? 19.889 -1.858 -48.121 1.00 95.81 116 VAL A N 1
ATOM 932 C CA . VAL A 1 116 ? 20.046 -0.971 -49.289 1.00 95.81 116 VAL A CA 1
ATOM 933 C C . VAL A 1 116 ? 21.502 -0.925 -49.763 1.00 95.81 116 VAL A C 1
ATOM 935 O O . VAL A 1 116 ? 21.765 -1.082 -50.951 1.00 95.81 116 VAL A O 1
ATOM 938 N N . ALA A 1 117 ? 22.463 -0.785 -48.846 1.00 95.25 117 ALA A N 1
ATOM 939 C CA . ALA A 1 117 ? 23.882 -0.787 -49.202 1.00 95.25 117 ALA A CA 1
ATOM 940 C C . ALA A 1 117 ? 24.335 -2.128 -49.814 1.00 95.25 117 ALA A C 1
ATOM 942 O O . ALA A 1 117 ? 25.172 -2.146 -50.717 1.00 95.25 117 ALA A O 1
ATOM 943 N N . MET A 1 118 ? 23.786 -3.253 -49.341 1.00 94.12 118 MET A N 1
ATOM 944 C CA . MET A 1 118 ? 24.037 -4.570 -49.932 1.00 94.12 118 MET A CA 1
ATOM 945 C C . MET A 1 118 ? 23.456 -4.679 -51.347 1.00 94.12 118 MET A C 1
ATOM 947 O O . MET A 1 118 ? 24.131 -5.218 -52.221 1.00 94.12 118 MET A O 1
ATOM 951 N N . ASP A 1 119 ? 22.256 -4.150 -51.592 1.00 93.81 119 ASP A N 1
ATOM 952 C CA . ASP A 1 119 ? 21.634 -4.141 -52.923 1.00 93.81 119 ASP A CA 1
ATOM 953 C C . ASP A 1 119 ? 22.439 -3.293 -53.923 1.00 93.81 119 ASP A C 1
ATOM 955 O O . ASP A 1 119 ? 22.770 -3.748 -55.021 1.00 93.81 119 ASP A O 1
ATOM 959 N N . GLU A 1 120 ? 22.880 -2.101 -53.509 1.00 93.50 120 GLU A N 1
ATOM 960 C CA . GLU A 1 120 ? 23.765 -1.251 -54.314 1.00 93.50 120 GLU A CA 1
ATOM 961 C C . GLU A 1 120 ? 25.095 -1.946 -54.636 1.00 93.50 120 GLU A C 1
ATOM 963 O O . GLU A 1 120 ? 25.551 -1.917 -55.783 1.00 93.50 120 GLU A O 1
ATOM 968 N N . ALA A 1 121 ? 25.710 -2.606 -53.648 1.00 92.75 121 ALA A N 1
ATOM 969 C CA . ALA A 1 121 ? 26.947 -3.355 -53.844 1.00 92.75 121 ALA A CA 1
ATOM 970 C C . ALA A 1 121 ? 26.760 -4.517 -54.834 1.00 92.75 121 ALA A C 1
ATOM 972 O O . ALA A 1 121 ? 27.595 -4.702 -55.720 1.00 92.75 121 ALA A O 1
ATOM 973 N N . ILE A 1 122 ? 25.650 -5.259 -54.744 1.00 92.44 122 ILE A N 1
ATOM 974 C CA . ILE A 1 122 ? 25.305 -6.323 -55.700 1.00 92.44 122 ILE A CA 1
ATOM 975 C C . ILE A 1 122 ? 25.116 -5.741 -57.107 1.00 92.44 122 ILE A C 1
ATOM 977 O O . ILE A 1 122 ? 25.643 -6.293 -58.075 1.00 92.44 122 ILE A O 1
ATOM 981 N N . GLY A 1 123 ? 24.427 -4.605 -57.239 1.00 92.62 123 GLY A N 1
ATOM 982 C CA . GLY A 1 123 ? 24.266 -3.906 -58.515 1.00 92.62 123 GLY A CA 1
ATOM 983 C C . GLY A 1 123 ? 25.606 -3.493 -59.135 1.00 92.62 123 GLY A C 1
ATOM 984 O O . GLY A 1 123 ? 25.852 -3.739 -60.319 1.00 92.62 123 GLY A O 1
ATOM 985 N N . GLN A 1 124 ? 26.509 -2.921 -58.334 1.00 90.12 124 GLN A N 1
ATOM 986 C CA . GLN A 1 124 ? 27.861 -2.564 -58.771 1.00 90.12 124 GLN A CA 1
ATOM 987 C C . GLN A 1 124 ? 28.680 -3.794 -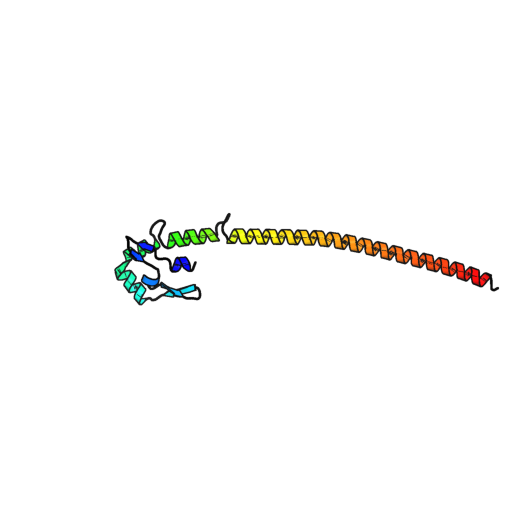59.179 1.00 90.12 124 GLN A C 1
ATOM 989 O O . GLN A 1 124 ? 29.299 -3.782 -60.245 1.00 90.12 124 GLN A O 1
ATOM 994 N N . MET A 1 125 ? 28.642 -4.871 -58.387 1.00 90.81 125 MET A N 1
ATOM 995 C CA . MET A 1 125 ? 29.324 -6.127 -58.712 1.00 90.81 125 MET A CA 1
ATOM 996 C C . MET A 1 125 ? 28.800 -6.728 -60.019 1.00 90.81 125 MET A C 1
ATOM 998 O O . MET A 1 125 ? 29.602 -7.128 -60.858 1.00 90.81 125 MET A O 1
ATOM 1002 N N . ASN A 1 126 ? 27.485 -6.731 -60.248 1.00 89.00 126 ASN A N 1
ATOM 1003 C CA . ASN A 1 126 ? 26.894 -7.211 -61.500 1.00 89.00 126 ASN A CA 1
ATOM 1004 C C . ASN A 1 126 ? 27.357 -6.382 -62.710 1.00 89.00 126 ASN A C 1
ATOM 1006 O O . ASN A 1 126 ? 27.728 -6.942 -63.742 1.00 89.00 126 ASN A O 1
ATOM 1010 N N . ASN A 1 127 ? 27.410 -5.053 -62.585 1.00 88.81 127 ASN A N 1
ATOM 1011 C CA . ASN A 1 127 ? 27.925 -4.177 -63.643 1.00 88.81 127 ASN A CA 1
ATOM 1012 C C . ASN A 1 127 ? 29.416 -4.419 -63.929 1.00 88.81 127 ASN A C 1
ATOM 1014 O O . ASN A 1 127 ? 29.842 -4.430 -65.090 1.00 88.81 127 ASN A O 1
ATOM 1018 N N . GLN A 1 128 ? 30.210 -4.646 -62.881 1.00 89.19 128 GLN A N 1
ATOM 1019 C CA . GLN A 1 128 ? 31.626 -4.970 -63.011 1.00 89.19 128 GLN A CA 1
ATOM 1020 C C . GLN A 1 128 ? 31.831 -6.334 -63.682 1.00 89.19 128 GLN A C 1
ATOM 1022 O O . GLN A 1 128 ? 32.627 -6.435 -64.615 1.00 89.19 128 GLN A O 1
ATOM 1027 N N . LEU A 1 129 ? 31.069 -7.356 -63.277 1.00 88.12 129 LEU A N 1
ATOM 1028 C CA . LEU A 1 129 ? 31.082 -8.683 -63.898 1.00 88.12 129 LEU A CA 1
ATOM 1029 C C . LEU A 1 129 ? 30.721 -8.613 -65.386 1.00 88.12 129 LEU A C 1
ATOM 1031 O O . LEU A 1 129 ? 31.445 -9.172 -66.207 1.00 88.12 129 LEU A O 1
ATOM 1035 N N . ASN A 1 130 ? 29.674 -7.872 -65.757 1.00 87.31 130 ASN A N 1
ATOM 1036 C CA . ASN A 1 130 ? 29.286 -7.684 -67.159 1.00 87.31 130 ASN A CA 1
ATOM 1037 C C . ASN A 1 130 ? 30.390 -6.996 -67.977 1.00 87.31 130 ASN A C 1
ATOM 1039 O O . ASN A 1 130 ? 30.679 -7.405 -69.102 1.00 87.31 130 ASN A O 1
ATOM 1043 N N . SER A 1 131 ? 31.047 -5.985 -67.402 1.00 88.56 131 SER A N 1
ATOM 1044 C CA . SER A 1 131 ? 32.173 -5.296 -68.046 1.00 88.56 131 SER A CA 1
ATOM 1045 C C . SER A 1 131 ? 33.357 -6.243 -68.268 1.00 88.56 131 SER A C 1
ATOM 1047 O O . SER A 1 131 ? 33.939 -6.267 -69.350 1.00 88.56 131 SER A O 1
ATOM 1049 N N . MET A 1 132 ? 33.685 -7.077 -67.275 1.00 86.75 132 MET A N 1
ATOM 1050 C CA . MET A 1 132 ? 34.741 -8.088 -67.392 1.00 86.75 132 MET A CA 1
ATOM 1051 C C . MET A 1 132 ? 34.401 -9.165 -68.428 1.00 86.75 132 MET A C 1
ATOM 1053 O O . MET A 1 132 ? 35.272 -9.537 -69.209 1.00 86.75 132 MET A O 1
ATOM 1057 N N . MET A 1 133 ? 33.151 -9.636 -68.480 1.00 85.88 133 MET A N 1
ATOM 1058 C CA . MET A 1 133 ? 32.702 -10.585 -69.507 1.00 85.88 133 MET A CA 1
ATOM 1059 C C . MET A 1 133 ? 32.782 -9.977 -70.910 1.00 85.88 133 MET A C 1
ATOM 1061 O O . MET A 1 133 ? 33.273 -10.632 -71.823 1.00 85.88 133 MET A O 1
ATOM 1065 N N . SER A 1 134 ? 32.369 -8.718 -71.085 1.00 84.81 134 SER A N 1
ATOM 1066 C CA . SER A 1 134 ? 32.482 -8.017 -72.370 1.00 84.81 134 SER A CA 1
ATOM 1067 C C . SER A 1 134 ? 33.935 -7.886 -72.827 1.00 84.81 134 SER A C 1
ATOM 1069 O O . SER A 1 134 ? 34.218 -8.064 -74.010 1.00 84.81 134 SER A O 1
ATOM 1071 N N . LEU A 1 135 ? 34.854 -7.587 -71.904 1.00 85.12 135 LEU A N 1
ATOM 1072 C CA . LEU A 1 135 ? 36.282 -7.553 -72.208 1.00 85.12 135 LEU A CA 1
ATOM 1073 C C . LEU A 1 135 ? 36.791 -8.950 -72.577 1.00 85.12 135 LEU A C 1
ATOM 1075 O O . LEU A 1 135 ? 37.465 -9.093 -73.590 1.00 85.12 135 LEU A O 1
ATOM 1079 N N . MET A 1 136 ? 36.425 -9.990 -71.824 1.00 80.75 136 MET A N 1
ATOM 1080 C CA . MET A 1 136 ? 36.851 -11.368 -72.096 1.00 80.75 136 MET A CA 1
ATOM 1081 C C . MET A 1 136 ? 36.370 -11.869 -73.468 1.00 80.75 136 MET A C 1
ATOM 1083 O O . MET A 1 136 ? 37.172 -12.411 -74.219 1.00 80.75 136 MET A O 1
ATOM 1087 N N . VAL A 1 137 ? 35.112 -11.610 -73.845 1.00 78.56 137 VAL A N 1
ATOM 1088 C CA . VAL A 1 137 ? 34.581 -11.951 -75.180 1.00 78.56 137 VAL A CA 1
ATOM 1089 C C . VAL A 1 137 ? 35.312 -11.186 -76.290 1.00 78.56 137 VAL A C 1
ATOM 1091 O O . VAL A 1 137 ? 35.562 -11.746 -77.353 1.00 78.56 137 VAL A O 1
ATOM 1094 N N . SER A 1 138 ? 35.714 -9.935 -76.041 1.00 74.88 138 SER A N 1
ATOM 1095 C CA . SER A 1 138 ? 36.512 -9.159 -77.003 1.00 74.88 138 SER A CA 1
ATOM 1096 C C . SER A 1 138 ? 37.968 -9.623 -77.140 1.00 74.88 138 SER A C 1
ATOM 1098 O O . SER A 1 138 ? 38.609 -9.276 -78.125 1.00 74.88 138 SER A O 1
ATOM 1100 N N . PHE A 1 139 ? 38.493 -10.389 -76.177 1.00 67.62 139 PHE A N 1
ATOM 1101 C CA . PHE A 1 139 ? 39.822 -11.008 -76.258 1.00 67.62 139 PHE A CA 1
ATOM 1102 C C . PHE A 1 139 ? 39.802 -12.401 -76.912 1.00 67.62 139 PHE A C 1
ATOM 1104 O O . PHE A 1 139 ? 40.861 -12.880 -77.308 1.00 67.62 139 PHE A O 1
ATOM 1111 N N . ASP A 1 140 ? 38.632 -13.041 -77.013 1.00 59.53 140 ASP A N 1
ATOM 1112 C CA . ASP A 1 140 ? 38.439 -14.392 -77.576 1.00 59.53 140 ASP A CA 1
ATOM 1113 C C . ASP A 1 140 ? 37.916 -14.368 -79.036 1.00 59.53 140 ASP A C 1
ATOM 1115 O O . ASP A 1 140 ? 37.560 -15.404 -79.597 1.00 59.53 140 ASP A O 1
ATOM 1119 N N . SER A 1 141 ? 37.852 -13.175 -79.651 1.00 51.03 141 SER A N 1
ATOM 1120 C CA . SER A 1 141 ? 37.515 -12.922 -81.069 1.00 51.03 141 SER A CA 1
ATOM 1121 C C . SER A 1 141 ? 38.732 -12.406 -81.832 1.00 51.03 141 SER A C 1
ATOM 1123 O O . SER A 1 141 ? 38.893 -12.787 -83.013 1.00 51.03 141 SER A O 1
#

Secondary structure (DSSP, 8-state):
-HHHHT--EEETTEEE-GGGGTEEEPTTS-EEE-HHHHHHHHHHHHHHHHHHHH-TTTSHHHHHHHHHHHHH-TTT-HHHHHHHHHHHHHHHHHHHHHHHHHHHHHHHHHHHHHHHHHHHHHHHHHHHHHHHHHHHHHH--

InterPro domains:
  IPR010809 Flagellar hook-associated protein 2, C-terminal [PF07195] (1-127)
  IPR040026 Flagellar hook-associated protein 2 [PTHR30288] (1-137)

pLDDT: mean 89.72, std 6.83, range [51.03, 98.25]

Foldseek 3Di:
DVCLQAAFFDDPNDTDHPVQQQWDQDPVRDTDGDPVSNVVCCVPPVVSVCCQQPVPPGHSVNVVVVVVCCQPPCPRHPVNVVVVVVVVVVVVVVVVVVVVVVVVVVVVVVVVVVVVVVVVVVVVVVVVVVVVVVVVVVVVD

Sequence (141 aa):
MRNLLNEPIDVNGKMVKLSDFGLETQRDGSIELDDDKLDEAIEKNFNVLGQFFNQEDTGFLDKADKLLDTFTDKVDGSLTVKENTLKKQQEGLNDDLEDLNTQMKAYEDRTYKQFVAMDEAIGQMNNQLNSMMSLMVSFDS

Radius of gyration: 39.88 Å; chains: 1; bounding box: 71×30×116 Å

Organism: Photobacterium damsela subsp. piscicida (NCBI:txid38294)